Protein AF-A0A7C4IME4-F1 (afdb_monomer_lite)

Secondary structure (DSSP, 8-state):
---STTSS--EE---HHHHHHHHHTT--HHHHHHTT-HHHHHHHHT-EE-----S------------

Foldseek 3Di:
DFDDPPDQFPDWDDDPCLVVQCVVVVHDPVVCVVVVNVVVSCVSSVGGHGPGDPVDDPDDDDDDDDD

Sequence (67 aa):
DGTDGPWDATGVLVDEHTVQVAIASGMYLQLFFDINDSYSFFKKTGGLFVTGPTGTNVMDIQIVLIE

pLDDT: mean 94.04, std 2.83, range [80.44, 97.38]

Radius of gyration: 13.19 Å; chains: 1; bounding box: 27×27×37 Å

Structure (mmCIF, N/CA/C/O backbone):
data_AF-A0A7C4IME4-F1
#
_entry.id   AF-A0A7C4IME4-F1
#
loop_
_atom_site.group_PDB
_atom_site.id
_atom_site.type_symbol
_atom_site.label_atom_id
_atom_site.label_alt_id
_atom_site.label_comp_id
_atom_site.label_asym_id
_atom_site.label_entity_id
_atom_site.label_seq_id
_atom_site.pdbx_PDB_ins_code
_atom_site.Cartn_x
_atom_site.Cartn_y
_atom_site.Cartn_z
_atom_site.occupancy
_atom_site.B_iso_or_equiv
_atom_site.auth_seq_id
_atom_site.auth_comp_id
_atom_site.auth_asym_id
_atom_site.auth_atom_id
_atom_site.pdbx_PDB_model_num
ATOM 1 N N . ASP A 1 1 ? -3.155 1.881 15.356 1.00 80.44 1 ASP A N 1
ATOM 2 C CA . ASP A 1 1 ? -3.523 3.249 15.813 1.00 80.44 1 ASP A CA 1
ATOM 3 C C . ASP A 1 1 ? -4.158 4.098 14.707 1.00 80.44 1 ASP A C 1
ATOM 5 O O . ASP A 1 1 ? -4.915 5.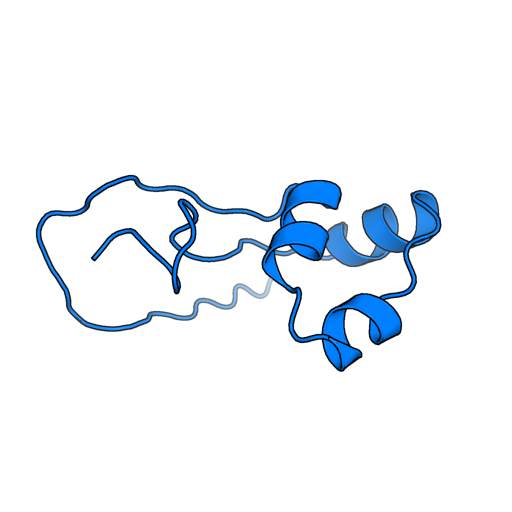020 15.017 1.00 80.44 1 ASP A O 1
ATOM 9 N N . GLY A 1 2 ? -3.978 3.729 13.439 1.00 89.75 2 GLY A N 1
ATOM 10 C CA . GLY A 1 2 ? -4.548 4.419 12.279 1.00 89.75 2 GLY A CA 1
ATOM 11 C C . GLY A 1 2 ? -3.476 4.933 11.322 1.00 89.75 2 GLY A C 1
ATOM 12 O O . GLY A 1 2 ? -3.816 5.501 10.290 1.00 89.75 2 GLY A O 1
ATOM 13 N N . THR A 1 3 ? -2.204 4.710 11.647 1.00 92.50 3 THR A N 1
ATOM 14 C CA . THR A 1 3 ? -1.036 5.161 10.890 1.00 92.50 3 THR A CA 1
ATOM 15 C C . THR A 1 3 ? -0.020 4.029 10.770 1.00 92.50 3 THR A C 1
ATOM 17 O O . THR A 1 3 ? 0.109 3.221 11.683 1.00 92.50 3 THR A O 1
ATOM 20 N N . ASP A 1 4 ? 0.713 3.997 9.666 1.00 90.31 4 ASP A N 1
ATOM 21 C CA . ASP A 1 4 ? 1.842 3.109 9.406 1.00 90.31 4 ASP A CA 1
ATOM 22 C C . ASP A 1 4 ? 3.101 3.964 9.200 1.00 90.31 4 ASP A C 1
ATOM 24 O O . ASP A 1 4 ? 3.231 4.737 8.242 1.00 90.31 4 ASP A O 1
ATOM 28 N N . GLY A 1 5 ? 4.019 3.884 10.162 1.00 87.81 5 GLY A N 1
ATOM 29 C CA . GLY A 1 5 ? 5.190 4.754 10.217 1.00 87.81 5 GLY A CA 1
ATOM 30 C C . GLY A 1 5 ? 4.825 6.247 10.341 1.00 87.81 5 GLY A C 1
ATOM 31 O O . GLY A 1 5 ? 3.893 6.600 11.062 1.00 87.81 5 GLY A O 1
ATOM 32 N N . PRO A 1 6 ? 5.575 7.158 9.687 1.00 88.00 6 PRO A N 1
ATOM 33 C CA . PRO A 1 6 ? 5.335 8.602 9.764 1.00 88.00 6 PRO A CA 1
ATOM 34 C C . PRO A 1 6 ? 4.219 9.092 8.8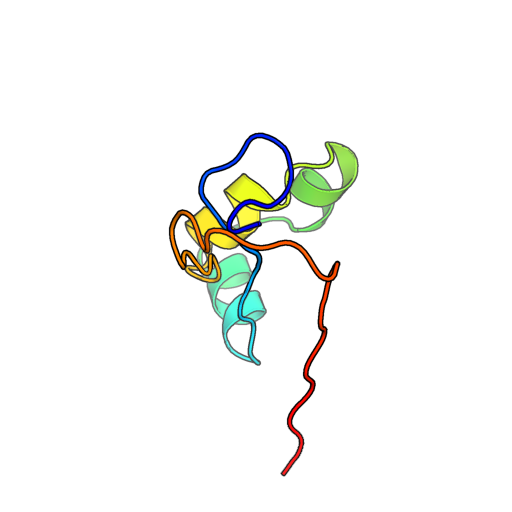23 1.00 88.00 6 PRO A C 1
ATOM 36 O O . PRO A 1 6 ? 4.048 10.302 8.662 1.00 88.00 6 PRO A O 1
ATOM 39 N N . TRP A 1 7 ? 3.513 8.180 8.152 1.00 91.38 7 TRP A N 1
ATOM 40 C CA . TRP A 1 7 ? 2.591 8.500 7.069 1.00 91.38 7 TRP A CA 1
ATOM 41 C C . TRP A 1 7 ? 1.125 8.467 7.509 1.00 91.38 7 TRP A C 1
ATOM 43 O O . TRP A 1 7 ? 0.767 7.945 8.561 1.00 91.38 7 TRP A O 1
ATOM 53 N N . ASP A 1 8 ? 0.262 9.042 6.673 1.00 89.06 8 ASP A N 1
ATOM 54 C CA . ASP A 1 8 ? -1.187 9.109 6.885 1.00 89.06 8 ASP A CA 1
ATOM 55 C C . ASP A 1 8 ? -1.930 7.811 6.529 1.00 89.06 8 ASP A C 1
ATOM 57 O O . ASP A 1 8 ? -3.093 7.644 6.896 1.00 89.06 8 ASP A O 1
ATOM 61 N N . ALA A 1 9 ? -1.273 6.887 5.825 1.00 94.38 9 ALA A N 1
ATOM 62 C CA . ALA A 1 9 ? -1.811 5.566 5.531 1.00 94.38 9 ALA A CA 1
ATOM 63 C C . ALA A 1 9 ? -1.740 4.661 6.763 1.00 94.38 9 ALA A C 1
ATOM 65 O O . ALA A 1 9 ? -0.775 4.705 7.511 1.00 94.38 9 ALA A O 1
ATOM 66 N N . THR A 1 10 ? -2.748 3.814 6.947 1.00 95.50 10 THR A N 1
ATOM 67 C CA . THR A 1 10 ? -2.808 2.759 7.973 1.00 95.50 10 THR A CA 1
ATOM 68 C C . THR A 1 10 ? -2.202 1.445 7.471 1.00 95.50 10 THR A C 1
ATOM 70 O O . THR A 1 10 ? -1.977 0.520 8.243 1.00 95.50 10 THR A O 1
ATOM 73 N N . GLY A 1 11 ? -1.987 1.343 6.162 1.00 95.69 11 GLY A N 1
ATOM 74 C CA . GLY A 1 11 ? -1.439 0.177 5.493 1.00 95.69 11 GLY A CA 1
ATOM 75 C C . GLY A 1 11 ? -1.758 0.224 4.006 1.00 95.69 11 GLY A C 1
ATOM 76 O O . GLY A 1 11 ? -1.990 1.297 3.435 1.00 95.69 11 GLY A O 1
ATOM 77 N N . VAL A 1 12 ? -1.791 -0.949 3.376 1.00 96.81 12 VAL A N 1
ATOM 78 C CA . VAL A 1 12 ? -2.013 -1.078 1.934 1.00 96.81 12 VAL A CA 1
ATOM 79 C C . VAL A 1 12 ? -3.013 -2.180 1.601 1.00 96.81 12 VAL A C 1
ATOM 81 O O . VAL A 1 12 ? -3.071 -3.207 2.273 1.00 96.81 12 VAL A O 1
ATOM 84 N N . LEU A 1 13 ? -3.783 -1.958 0.539 1.00 96.25 13 LEU A N 1
ATOM 85 C CA . LEU A 1 13 ? -4.626 -2.939 -0.133 1.00 96.25 13 LEU A CA 1
ATOM 86 C C . LEU A 1 13 ? -4.031 -3.201 -1.514 1.00 96.25 13 LEU A C 1
ATOM 88 O O . LEU A 1 13 ? -3.745 -2.265 -2.260 1.00 96.25 13 LEU A O 1
ATOM 92 N N . VAL A 1 14 ? -3.819 -4.474 -1.831 1.00 96.31 14 VAL A N 1
ATOM 93 C CA . VAL A 1 14 ? -3.193 -4.902 -3.082 1.00 96.31 14 VAL A CA 1
ATOM 94 C C . VAL A 1 14 ? -3.959 -6.066 -3.687 1.00 96.31 14 VAL A C 1
ATOM 96 O O . VAL A 1 14 ? -4.547 -6.877 -2.972 1.00 96.31 14 VAL A O 1
ATOM 99 N N . ASP A 1 15 ? -3.911 -6.138 -5.007 1.00 95.12 15 ASP A N 1
ATOM 100 C CA . ASP A 1 15 ? -4.550 -7.146 -5.845 1.00 95.12 15 ASP A CA 1
ATOM 101 C C . ASP A 1 15 ? -3.665 -7.455 -7.070 1.00 95.12 15 ASP A C 1
ATOM 103 O O . ASP A 1 15 ? -2.550 -6.934 -7.220 1.00 95.12 15 ASP A O 1
ATOM 107 N N . GLU A 1 16 ? -4.159 -8.291 -7.980 1.00 91.69 16 GLU A N 1
ATOM 108 C CA . GLU A 1 16 ? -3.481 -8.645 -9.226 1.00 91.69 16 GLU A CA 1
ATOM 109 C C . GLU A 1 16 ? -3.217 -7.449 -10.160 1.00 91.69 16 GLU A C 1
ATOM 111 O O . GLU A 1 16 ? -2.313 -7.510 -11.005 1.00 91.69 16 GLU A O 1
ATOM 116 N N . HIS A 1 17 ? -3.960 -6.347 -10.017 1.00 93.62 17 HIS A N 1
ATOM 117 C CA . HIS A 1 17 ? -3.812 -5.148 -10.840 1.00 93.62 17 HIS A CA 1
ATOM 118 C C . HIS A 1 17 ? -2.689 -4.237 -10.351 1.00 93.62 17 HIS A C 1
ATOM 120 O O . HIS A 1 17 ? -2.104 -3.505 -11.149 1.00 93.62 17 HIS A O 1
ATOM 126 N N . THR A 1 18 ? -2.323 -4.312 -9.073 1.00 94.38 18 THR A N 1
ATOM 127 C CA . THR A 1 18 ? -1.306 -3.443 -8.460 1.00 94.38 18 THR A CA 1
ATOM 128 C C . THR A 1 18 ? 0.024 -3.470 -9.227 1.00 94.38 18 THR A C 1
ATOM 130 O O . THR A 1 18 ? 0.598 -2.424 -9.547 1.00 94.38 18 THR A O 1
ATOM 133 N N 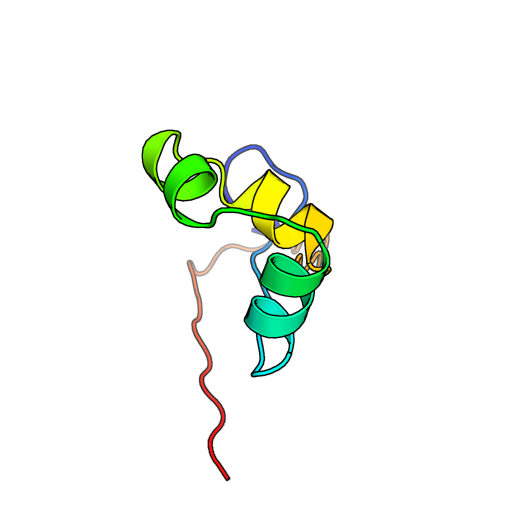. VAL A 1 19 ? 0.502 -4.663 -9.597 1.00 91.00 19 VAL A N 1
ATOM 134 C CA . VAL A 1 19 ? 1.743 -4.825 -10.378 1.00 91.00 19 VAL A CA 1
ATOM 135 C C . VAL A 1 19 ? 1.560 -4.358 -11.825 1.00 91.00 19 VAL A C 1
ATOM 137 O O . VAL A 1 19 ? 2.465 -3.746 -12.394 1.00 91.00 19 VAL A O 1
ATOM 140 N N . GLN A 1 20 ? 0.387 -4.592 -12.417 1.00 93.44 20 GLN A N 1
ATOM 141 C CA . GLN A 1 20 ? 0.077 -4.159 -13.784 1.00 93.44 20 GLN A CA 1
ATOM 142 C C . GLN A 1 20 ? 0.107 -2.629 -13.897 1.00 93.44 20 GLN A C 1
ATOM 144 O O . GLN A 1 20 ? 0.720 -2.095 -14.821 1.00 93.44 20 GLN A O 1
ATOM 149 N N . VAL A 1 21 ? -0.479 -1.923 -12.923 1.00 94.44 21 VAL A N 1
ATOM 150 C CA . VAL A 1 21 ? -0.460 -0.455 -12.835 1.00 94.44 21 VAL A CA 1
ATOM 151 C C . VAL A 1 21 ? 0.967 0.069 -12.693 1.00 94.44 21 VAL A C 1
ATOM 153 O O . VAL A 1 21 ? 1.338 1.025 -13.380 1.00 94.44 21 VAL A O 1
ATOM 156 N N . ALA A 1 22 ? 1.791 -0.566 -11.853 1.00 94.06 22 ALA A N 1
ATOM 157 C CA . ALA A 1 22 ? 3.189 -0.178 -11.683 1.00 94.06 22 ALA A CA 1
ATOM 158 C C . ALA A 1 22 ? 3.975 -0.294 -13.001 1.00 94.06 22 ALA A C 1
ATOM 160 O O . ALA A 1 22 ? 4.635 0.662 -13.414 1.00 94.06 22 ALA A O 1
ATOM 161 N N . ILE A 1 23 ? 3.851 -1.427 -13.700 1.00 92.75 23 ILE A N 1
ATOM 162 C CA . ILE A 1 23 ? 4.521 -1.659 -14.988 1.00 92.75 23 ILE A CA 1
ATOM 163 C C . ILE A 1 23 ? 4.030 -0.664 -16.045 1.00 92.75 23 ILE A C 1
ATOM 165 O O . ILE A 1 23 ? 4.848 -0.032 -16.714 1.00 92.75 23 ILE A O 1
ATOM 169 N N . ALA A 1 24 ? 2.712 -0.478 -16.171 1.00 93.94 24 ALA A N 1
ATOM 170 C CA . ALA A 1 24 ? 2.122 0.463 -17.124 1.00 93.94 24 ALA A CA 1
ATOM 171 C C . ALA A 1 24 ? 2.557 1.918 -16.864 1.00 93.94 24 ALA A C 1
ATOM 173 O O . ALA A 1 24 ? 2.673 2.707 -17.799 1.00 93.94 24 ALA A O 1
ATOM 174 N N . SER A 1 25 ? 2.857 2.254 -15.608 1.00 92.81 25 SER A N 1
ATOM 175 C CA . SER A 1 25 ? 3.362 3.567 -15.189 1.00 92.81 25 SER A CA 1
ATOM 176 C C . SER A 1 25 ? 4.888 3.703 -15.295 1.00 92.81 25 SER A C 1
ATOM 178 O O . SER A 1 25 ? 5.448 4.697 -14.831 1.00 92.81 25 SER A O 1
ATOM 180 N N . GLY A 1 26 ? 5.584 2.713 -15.870 1.00 93.94 26 GLY A N 1
ATOM 181 C CA . GLY A 1 26 ? 7.043 2.713 -16.009 1.00 93.94 26 GLY A CA 1
ATOM 182 C C . GLY A 1 26 ? 7.788 2.647 -14.672 1.00 93.94 26 GLY A C 1
ATOM 183 O O . GLY A 1 26 ? 8.919 3.123 -14.567 1.00 93.94 26 GLY A O 1
ATOM 184 N N . MET A 1 27 ? 7.152 2.111 -13.628 1.00 93.88 27 MET A N 1
ATOM 185 C CA . MET A 1 27 ? 7.739 2.016 -12.297 1.00 93.88 27 MET A CA 1
ATOM 186 C C . MET A 1 27 ? 8.615 0.768 -12.177 1.00 93.88 27 MET A C 1
ATOM 188 O O . MET A 1 27 ? 8.190 -0.344 -12.480 1.00 93.88 27 MET A O 1
ATOM 192 N N . TYR A 1 28 ? 9.825 0.949 -11.649 1.00 91.12 28 TYR A N 1
ATOM 193 C CA . TYR A 1 28 ? 10.724 -0.147 -11.296 1.00 91.12 28 TYR A CA 1
ATOM 194 C C . TYR A 1 28 ? 10.623 -0.419 -9.798 1.00 91.12 28 TYR A C 1
ATOM 196 O O . TYR A 1 28 ? 11.179 0.332 -8.999 1.00 91.12 28 TYR A O 1
ATOM 204 N N . LEU A 1 29 ? 9.921 -1.492 -9.421 1.00 89.81 29 LEU A N 1
ATOM 205 C CA . LEU A 1 29 ? 9.674 -1.872 -8.022 1.00 89.81 29 LEU A CA 1
ATOM 206 C C . LEU A 1 29 ? 10.956 -1.892 -7.173 1.00 89.81 29 LEU A C 1
ATOM 208 O O . LEU A 1 29 ? 10.956 -1.394 -6.051 1.00 89.81 29 LEU A O 1
ATOM 212 N N . GLN A 1 30 ? 12.054 -2.398 -7.740 1.00 93.25 30 GLN A N 1
ATOM 213 C CA . GLN A 1 30 ? 13.340 -2.494 -7.049 1.00 93.25 30 GLN A CA 1
ATOM 214 C C . GLN A 1 30 ? 13.841 -1.137 -6.535 1.00 93.25 30 GLN A C 1
ATOM 216 O O . GLN A 1 30 ? 14.343 -1.064 -5.423 1.00 93.25 30 GLN A O 1
ATOM 221 N N . LEU A 1 31 ? 13.631 -0.051 -7.289 1.00 94.69 31 LEU A N 1
ATOM 222 C CA . LEU A 1 31 ? 14.079 1.281 -6.876 1.00 94.69 31 LEU A CA 1
ATOM 223 C C . LEU A 1 31 ? 13.387 1.754 -5.596 1.00 94.69 31 LEU A C 1
ATOM 225 O O . LEU A 1 31 ? 14.022 2.399 -4.773 1.00 94.69 31 LEU A O 1
ATOM 229 N N . PHE A 1 32 ? 12.100 1.440 -5.432 1.00 95.00 32 PHE A N 1
ATOM 230 C CA . PHE A 1 32 ? 11.345 1.785 -4.225 1.00 95.00 32 PHE A CA 1
ATOM 231 C C . PHE A 1 32 ? 11.750 0.898 -3.048 1.00 95.00 32 PHE A C 1
ATOM 233 O O . PHE A 1 32 ? 11.848 1.377 -1.920 1.00 95.00 32 PHE A O 1
ATOM 240 N N . PHE A 1 33 ? 12.023 -0.380 -3.314 1.00 93.88 33 PHE A N 1
ATOM 241 C CA . PHE A 1 33 ? 12.481 -1.326 -2.302 1.00 93.88 33 PHE A CA 1
ATOM 242 C C . PHE A 1 33 ? 13.859 -0.941 -1.743 1.00 93.88 33 PHE A C 1
ATOM 244 O O . PHE A 1 33 ? 14.025 -0.865 -0.529 1.00 93.88 33 PHE A O 1
ATOM 251 N N . ASP A 1 34 ? 14.816 -0.610 -2.614 1.00 97.12 34 ASP A N 1
ATOM 252 C CA . ASP A 1 34 ? 16.202 -0.294 -2.237 1.00 97.12 34 ASP A CA 1
ATOM 253 C C . ASP A 1 34 ? 16.320 0.932 -1.319 1.00 97.12 34 ASP A C 1
ATOM 255 O O . ASP A 1 34 ? 17.266 1.039 -0.537 1.00 97.12 34 ASP A O 1
ATOM 259 N N . ILE A 1 35 ? 15.357 1.855 -1.398 1.00 96.56 35 ILE A N 1
ATOM 260 C CA . ILE A 1 35 ? 15.330 3.078 -0.585 1.00 96.56 35 ILE A CA 1
ATOM 261 C C . ILE A 1 35 ? 14.281 3.042 0.536 1.00 96.56 35 ILE A C 1
ATOM 263 O O . ILE A 1 35 ? 14.096 4.051 1.213 1.00 96.56 35 ILE A O 1
ATOM 267 N N . ASN A 1 36 ? 13.615 1.901 0.757 1.00 95.38 36 ASN A N 1
ATOM 268 C CA . ASN A 1 36 ? 12.526 1.738 1.729 1.00 95.38 36 ASN A CA 1
ATOM 269 C C . ASN A 1 36 ? 11.355 2.728 1.528 1.00 95.38 36 ASN A C 1
ATOM 271 O O . ASN A 1 36 ? 10.782 3.228 2.494 1.00 95.38 36 ASN A O 1
ATOM 275 N N . ASP A 1 37 ? 10.985 3.007 0.274 1.00 95.38 37 ASP A N 1
ATOM 276 C CA . ASP A 1 37 ? 9.899 3.930 -0.093 1.00 95.38 37 ASP A CA 1
ATOM 277 C C . ASP A 1 37 ? 8.668 3.181 -0.630 1.00 95.38 37 ASP A C 1
ATOM 279 O O . ASP A 1 37 ? 8.228 3.348 -1.773 1.00 95.38 37 ASP A O 1
ATOM 283 N N . SER A 1 38 ? 8.095 2.322 0.216 1.00 95.00 38 SER A N 1
ATOM 284 C CA . SER A 1 38 ? 6.830 1.636 -0.078 1.00 95.00 38 SER A CA 1
ATOM 285 C C . SER A 1 38 ? 5.664 2.623 -0.193 1.00 95.00 38 SER A C 1
ATOM 287 O O . SER A 1 38 ? 4.805 2.459 -1.060 1.00 95.00 38 SER A O 1
ATOM 289 N N . TYR A 1 39 ? 5.649 3.682 0.622 1.00 95.88 39 TYR A N 1
ATOM 290 C CA . TYR A 1 39 ? 4.580 4.679 0.621 1.00 95.88 39 TYR A CA 1
ATOM 291 C C . TYR A 1 39 ? 4.413 5.334 -0.756 1.00 95.88 39 TYR A C 1
ATOM 293 O O . TYR A 1 39 ? 3.307 5.336 -1.300 1.00 95.88 39 TYR A O 1
ATOM 301 N N . SER A 1 40 ? 5.489 5.833 -1.380 1.00 95.25 40 SER A N 1
ATOM 302 C CA . SER A 1 40 ? 5.378 6.458 -2.705 1.00 95.25 40 SER A CA 1
ATOM 303 C C . SER A 1 40 ? 5.028 5.460 -3.804 1.00 95.25 40 SER A C 1
ATOM 305 O O . SER A 1 40 ? 4.356 5.838 -4.767 1.00 95.25 40 SER A O 1
ATOM 307 N N . PHE A 1 41 ? 5.456 4.198 -3.678 1.00 96.00 41 PHE A N 1
ATOM 308 C CA . PHE A 1 41 ? 5.050 3.135 -4.595 1.00 96.00 41 PHE A CA 1
ATOM 309 C C . PHE A 1 41 ? 3.530 2.942 -4.549 1.00 96.00 41 PHE A C 1
ATOM 311 O O . PHE A 1 41 ? 2.856 3.134 -5.562 1.00 96.00 41 PHE A O 1
ATOM 318 N N . PHE A 1 42 ? 2.977 2.665 -3.366 1.00 96.19 42 PHE A N 1
ATOM 319 C CA . PHE A 1 42 ? 1.548 2.388 -3.213 1.00 96.19 42 PHE A CA 1
ATOM 320 C C . PHE A 1 42 ? 0.673 3.627 -3.405 1.00 96.19 42 PHE A C 1
ATOM 322 O O . PHE A 1 42 ? -0.463 3.514 -3.861 1.00 96.19 42 PHE A O 1
ATOM 329 N N . LYS A 1 43 ? 1.209 4.830 -3.171 1.00 95.00 43 LYS A N 1
ATOM 330 C CA . LYS A 1 43 ? 0.552 6.086 -3.549 1.00 95.00 43 LYS A CA 1
ATOM 331 C C . LYS A 1 43 ? 0.362 6.206 -5.059 1.00 95.00 43 LYS A C 1
ATOM 333 O O . LYS A 1 43 ? -0.670 6.700 -5.502 1.00 95.00 43 LYS A O 1
ATOM 338 N N . LYS A 1 44 ? 1.346 5.766 -5.850 1.00 94.69 44 LYS A N 1
ATOM 339 C CA . LYS A 1 44 ? 1.280 5.791 -7.320 1.00 94.69 44 LYS A CA 1
ATOM 340 C C . LYS A 1 44 ? 0.406 4.676 -7.887 1.00 94.69 44 LYS A C 1
ATOM 342 O O . LYS A 1 44 ? -0.248 4.903 -8.898 1.00 94.69 44 LYS A O 1
ATOM 347 N N . THR A 1 45 ? 0.372 3.504 -7.250 1.00 95.19 45 THR A N 1
ATOM 348 C CA . THR A 1 45 ? -0.483 2.387 -7.690 1.00 95.19 45 THR A CA 1
ATOM 349 C C . THR A 1 45 ? -1.909 2.448 -7.138 1.00 95.19 45 THR A C 1
ATOM 351 O O . THR A 1 45 ? -2.743 1.657 -7.560 1.00 95.19 45 THR A O 1
ATOM 354 N N . GLY A 1 46 ? -2.203 3.371 -6.215 1.00 94.25 46 GLY A N 1
ATOM 355 C CA . GLY A 1 46 ? -3.526 3.525 -5.600 1.00 94.25 46 GLY A CA 1
ATOM 356 C C . GLY A 1 46 ? -3.823 2.539 -4.465 1.00 94.25 46 GLY A C 1
ATOM 357 O O . GLY A 1 46 ? -4.973 2.420 -4.062 1.00 94.25 46 GLY A O 1
ATOM 358 N N . GLY A 1 47 ? -2.806 1.851 -3.939 1.00 95.31 47 GLY A N 1
ATOM 359 C CA . GLY A 1 47 ? -2.961 0.822 -2.906 1.00 95.31 47 GLY A CA 1
ATOM 360 C C . GLY A 1 47 ? -2.990 1.342 -1.466 1.00 95.31 47 GLY A C 1
ATOM 361 O O . GLY A 1 47 ? -3.112 0.539 -0.550 1.00 95.31 47 GLY A O 1
ATOM 362 N N . LEU A 1 48 ? -2.841 2.649 -1.217 1.00 96.38 48 LEU A N 1
ATOM 363 C CA . LEU A 1 48 ? -2.862 3.178 0.155 1.00 96.38 48 LEU A CA 1
ATOM 364 C C . LEU A 1 48 ? -4.239 2.996 0.802 1.00 96.38 48 LEU A C 1
ATOM 366 O O . LEU A 1 48 ? -5.257 3.408 0.247 1.00 96.38 48 LEU A O 1
ATOM 370 N N . PHE A 1 49 ? -4.2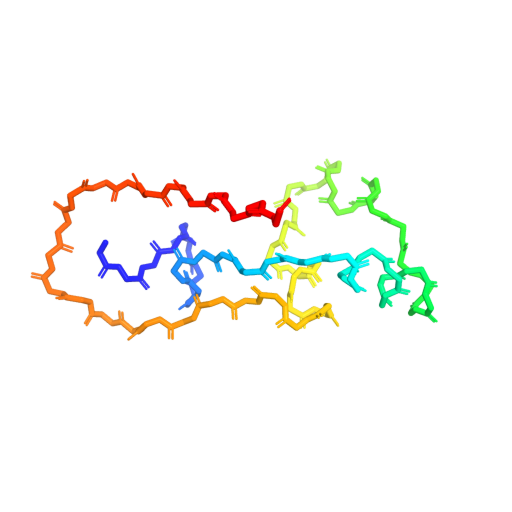54 2.456 2.019 1.00 96.06 49 PHE A N 1
ATOM 371 C CA . PHE A 1 49 ? -5.452 2.333 2.836 1.00 96.06 49 PHE A CA 1
ATOM 372 C C . PHE A 1 49 ? -5.382 3.306 4.013 1.00 96.06 49 PHE A C 1
ATOM 374 O O . PHE A 1 49 ? -4.454 3.254 4.817 1.00 96.06 49 PHE A O 1
ATOM 381 N N . VAL A 1 50 ? -6.357 4.210 4.106 1.00 95.88 50 VAL A N 1
ATOM 382 C CA . VAL A 1 50 ? -6.389 5.291 5.102 1.00 95.88 50 VAL A CA 1
ATOM 383 C C . VAL A 1 50 ? -7.659 5.161 5.932 1.00 95.88 50 VAL A C 1
ATOM 385 O O . VAL A 1 50 ? -8.754 5.408 5.429 1.00 95.88 50 VAL A O 1
ATO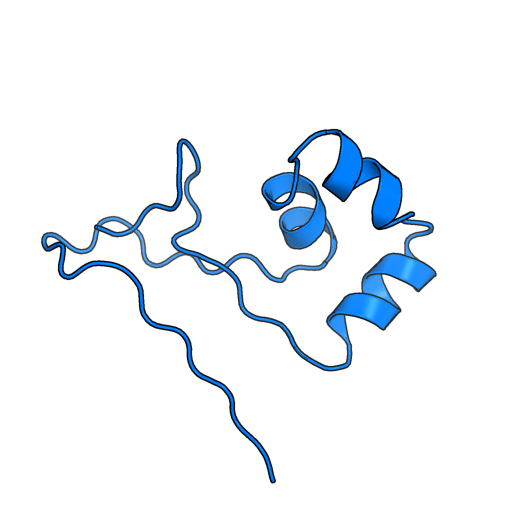M 388 N N . THR A 1 51 ? -7.530 4.808 7.213 1.00 95.44 51 THR A N 1
ATOM 389 C CA . THR A 1 51 ? -8.674 4.804 8.144 1.00 95.44 51 THR A CA 1
ATOM 390 C C . THR A 1 51 ? -8.843 6.129 8.882 1.00 95.44 51 THR A C 1
ATOM 392 O O . THR A 1 51 ? -9.923 6.413 9.397 1.00 95.44 51 THR A O 1
ATOM 395 N N . GLY A 1 52 ? -7.774 6.928 8.976 1.00 93.19 52 GLY A N 1
ATOM 396 C CA . GLY A 1 52 ? -7.668 8.009 9.956 1.00 93.19 52 GLY A CA 1
ATOM 397 C C . GLY A 1 52 ? -7.427 7.481 11.382 1.00 93.19 52 GLY A C 1
ATOM 398 O O . GLY A 1 52 ? -7.272 6.271 11.576 1.00 93.19 52 GLY A O 1
ATOM 399 N N . PRO A 1 53 ? -7.380 8.367 12.396 1.00 93.81 53 PRO A N 1
ATOM 400 C CA . PRO A 1 53 ? -7.098 7.980 13.776 1.00 93.81 53 PRO A CA 1
ATOM 401 C C . PRO A 1 53 ? -8.180 7.038 14.317 1.00 93.81 53 PRO A C 1
ATOM 403 O O . PRO A 1 53 ? -9.352 7.398 14.401 1.00 93.81 53 PRO A O 1
ATOM 406 N N . THR A 1 54 ? -7.775 5.834 14.722 1.00 94.94 54 THR A N 1
ATOM 407 C CA . THR A 1 54 ? -8.709 4.783 15.180 1.00 94.94 54 THR A CA 1
ATOM 408 C C . THR A 1 54 ? -9.022 4.851 16.676 1.00 94.94 54 THR A C 1
ATOM 410 O O . THR A 1 54 ? -9.978 4.233 17.138 1.00 94.94 54 THR A O 1
ATOM 413 N N . GLY A 1 55 ? -8.218 5.584 17.455 1.00 96.12 55 GLY A N 1
ATOM 414 C CA . GLY A 1 55 ? -8.386 5.718 18.908 1.00 96.12 55 GLY A CA 1
ATOM 415 C C . GLY A 1 55 ? -8.003 4.474 19.722 1.00 96.12 55 GLY A C 1
ATO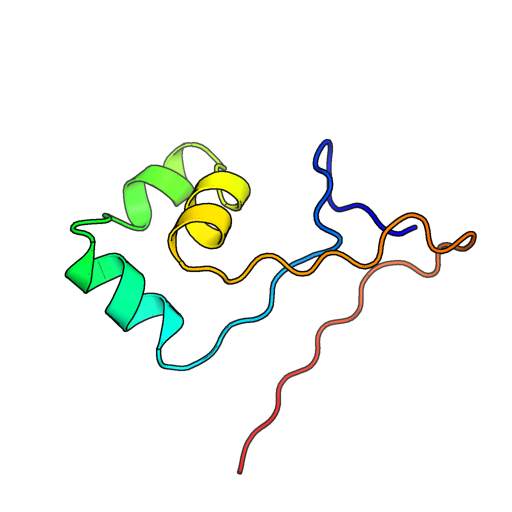M 416 O O . GLY A 1 55 ? -8.248 4.438 20.924 1.00 96.12 55 GLY A O 1
ATOM 417 N N . THR A 1 56 ? -7.401 3.459 19.095 1.00 96.06 56 THR A N 1
ATOM 418 C CA . THR A 1 56 ? -6.935 2.232 19.757 1.00 96.06 56 THR A CA 1
ATOM 419 C C . THR A 1 56 ? -5.704 1.657 19.052 1.00 96.06 56 THR A C 1
ATOM 421 O O . THR A 1 56 ? -5.403 2.022 17.916 1.00 96.06 56 THR A O 1
ATOM 424 N N . ASN A 1 57 ? -4.965 0.759 19.702 1.00 96.06 57 ASN A N 1
ATOM 425 C CA . ASN A 1 57 ? -3.850 0.053 19.078 1.00 96.06 57 ASN A CA 1
ATOM 426 C C . ASN A 1 57 ? -3.782 -1.400 19.562 1.00 96.06 57 ASN A C 1
ATOM 428 O O . ASN A 1 57 ? -3.581 -1.649 20.749 1.00 96.06 57 ASN A O 1
ATOM 432 N N . VAL A 1 58 ? -3.939 -2.340 18.629 1.00 96.25 58 VAL A N 1
ATOM 433 C CA . VAL A 1 58 ? -3.829 -3.791 18.858 1.00 96.25 58 VAL A CA 1
ATOM 434 C C . VAL A 1 58 ? -2.824 -4.442 17.898 1.00 96.25 58 VAL A C 1
ATOM 436 O O . VAL A 1 58 ? -2.933 -5.630 17.617 1.00 96.25 58 VAL A O 1
ATOM 439 N N . MET A 1 59 ? -1.829 -3.669 17.441 1.00 94.12 59 MET A N 1
ATOM 440 C CA . MET A 1 59 ? -0.840 -4.058 16.424 1.00 94.12 59 MET A CA 1
ATOM 441 C C . MET A 1 59 ? -1.474 -4.336 15.048 1.00 94.12 59 MET A C 1
ATOM 443 O O . MET A 1 59 ? -2.598 -3.906 14.776 1.00 94.12 59 MET A O 1
ATOM 447 N N . ASP A 1 60 ? -0.718 -4.998 14.172 1.00 94.56 60 ASP A N 1
ATOM 448 C CA . ASP A 1 60 ? -1.028 -5.152 12.753 1.00 94.56 60 ASP A CA 1
ATOM 449 C C . ASP A 1 60 ? -1.867 -6.400 12.461 1.00 94.56 60 ASP A C 1
ATOM 451 O O . ASP A 1 60 ? -1.759 -7.432 13.129 1.00 94.56 60 ASP A O 1
ATOM 455 N N . ILE A 1 61 ? -2.680 -6.319 11.407 1.00 95.31 61 ILE A N 1
ATOM 456 C CA . ILE A 1 61 ? -3.455 -7.439 10.869 1.00 95.31 61 ILE A CA 1
ATOM 457 C C . ILE A 1 61 ? -3.136 -7.566 9.381 1.00 95.31 61 ILE A C 1
ATOM 459 O O . ILE A 1 61 ? -3.152 -6.580 8.648 1.00 95.31 61 ILE A O 1
ATOM 463 N N . GLN A 1 62 ? -2.895 -8.796 8.928 1.00 96.88 62 GLN A N 1
ATOM 464 C CA . GLN A 1 62 ? -2.764 -9.135 7.512 1.00 96.88 62 GLN A CA 1
ATOM 465 C C . GLN A 1 62 ? -3.897 -10.079 7.116 1.00 96.88 62 GLN A C 1
ATOM 467 O O . GLN A 1 62 ? -4.164 -11.063 7.807 1.00 96.88 62 GLN A O 1
ATOM 472 N N . ILE A 1 63 ? -4.567 -9.773 6.007 1.00 97.19 63 ILE A N 1
ATOM 473 C CA . ILE A 1 63 ? -5.677 -10.564 5.472 1.00 97.19 63 ILE A CA 1
ATOM 474 C C . ILE A 1 63 ? -5.319 -10.952 4.042 1.00 97.19 63 ILE A C 1
ATOM 476 O O . ILE A 1 63 ? -4.943 -10.098 3.244 1.00 97.19 63 ILE A O 1
ATOM 480 N N . VAL A 1 64 ? -5.456 -12.239 3.725 1.00 97.38 64 VAL A N 1
ATOM 481 C CA . VAL A 1 64 ? -5.305 -12.773 2.368 1.00 97.38 64 VAL A CA 1
ATOM 482 C C . VAL A 1 64 ? -6.611 -13.461 1.994 1.00 97.38 64 VAL A C 1
ATOM 484 O O . VAL A 1 64 ? -7.078 -14.332 2.729 1.00 97.38 64 VAL A O 1
ATOM 487 N N . LEU A 1 65 ? -7.201 -13.056 0.870 1.00 96.94 65 LEU A N 1
ATOM 488 C CA . LEU A 1 65 ? -8.408 -13.656 0.303 1.00 96.94 65 LEU A CA 1
ATOM 489 C C . LEU A 1 65 ? -8.024 -14.487 -0.929 1.00 96.94 65 LEU A C 1
ATOM 491 O O . LEU A 1 65 ? -7.238 -14.029 -1.754 1.00 96.94 65 LEU A O 1
ATOM 495 N N . ILE A 1 66 ? -8.557 -15.706 -1.029 1.00 94.81 66 ILE A N 1
ATOM 496 C CA . ILE A 1 66 ? -8.348 -16.642 -2.144 1.00 94.81 66 ILE A CA 1
ATOM 497 C C . ILE A 1 66 ? -9.726 -17.176 -2.547 1.00 94.81 66 ILE A C 1
ATOM 499 O O . ILE A 1 66 ? -10.526 -17.483 -1.659 1.00 94.81 66 ILE A O 1
ATOM 503 N N . GLU A 1 67 ? -9.990 -17.270 -3.851 1.00 89.00 67 GLU A N 1
ATOM 504 C CA . GLU A 1 67 ? -11.208 -17.883 -4.409 1.00 89.00 67 GLU A CA 1
ATOM 505 C C . GLU A 1 67 ? -11.093 -19.406 -4.570 1.00 89.00 67 GLU A C 1
ATOM 507 O O . GLU A 1 67 ? -10.001 -19.894 -4.952 1.00 89.00 67 GLU A O 1
#